Protein AF-A0A933NJI8-F1 (afdb_monomer_lite)

Radius of gyration: 29.45 Å; chains: 1; bounding box: 52×20×76 Å

Secondary structure (DSSP, 8-state):
-HHHHHHHHHHSTTPPPP--SSHHHHHHHHHHHHHHHHHHHHHHHHHHHHHHHHHHHHHHHHHHHHHHHHHHHHHHHHTTT--HHHHHHHHT--HHHHHHHHT-

pLDDT: mean 82.87, std 8.23, range [60.88, 93.69]

Foldseek 3Di:
DVCCVPPVCVLDPPDDDDDDPDDVVVVVVCVPVVVVSVVVVVVVVVVVVVVVCVVVVVVVVVVVVLVVVLLVQLLVCVVVVHDLVVSCVVSVNDSVSSVVSVVD

Sequence (104 aa):
MWFARTFLPGRAPGQTFPEFTDLQEVDAMLSETVIEWTKKWKEEGISEGRAEGLAEGRAEGDAQGREEERRLFAQRLLTRDMSVAEVAELTGLPVAVVEALRSR

Structure (mmCIF, N/CA/C/O backbone):
data_AF-A0A933NJI8-F1
#
_entry.id   AF-A0A933NJI8-F1
#
loop_
_atom_site.group_PDB
_atom_site.id
_atom_site.type_symbol
_atom_site.label_atom_id
_atom_site.label_alt_id
_atom_site.label_comp_id
_atom_site.label_asym_id
_atom_site.label_entity_id
_atom_site.label_seq_id
_atom_site.pdbx_PDB_ins_code
_atom_site.Cartn_x
_atom_site.Cartn_y
_atom_site.Cartn_z
_atom_site.occupancy
_atom_site.B_iso_or_equiv
_atom_site.auth_seq_id
_atom_site.auth_comp_id
_atom_site.auth_asym_id
_atom_site.auth_atom_id
_atom_site.pdbx_PDB_model_num
ATOM 1 N N . MET A 1 1 ? 23.159 -12.150 -36.854 1.00 62.62 1 MET A N 1
ATOM 2 C CA . MET A 1 1 ? 22.007 -11.315 -37.265 1.00 62.62 1 MET A CA 1
ATOM 3 C C . MET A 1 1 ? 20.671 -11.649 -36.580 1.00 62.62 1 MET A C 1
ATOM 5 O O . MET A 1 1 ? 19.782 -10.814 -36.638 1.00 62.62 1 MET A O 1
ATOM 9 N N . TRP A 1 2 ? 20.497 -12.791 -35.887 1.00 69.62 2 TRP A N 1
ATOM 10 C CA . TRP A 1 2 ? 19.252 -13.080 -35.139 1.00 69.62 2 TRP A CA 1
ATOM 11 C C . TRP A 1 2 ? 19.011 -12.116 -33.963 1.00 69.62 2 TRP A C 1
ATOM 13 O O . TRP A 1 2 ? 17.922 -11.573 -33.838 1.00 69.62 2 TRP A O 1
ATOM 23 N N . PHE A 1 3 ? 20.051 -11.841 -33.165 1.00 70.19 3 PHE A N 1
ATOM 24 C CA . PHE A 1 3 ? 19.965 -11.050 -31.930 1.00 70.19 3 PHE A CA 1
ATOM 25 C C . PHE A 1 3 ? 19.334 -9.663 -32.124 1.00 70.19 3 PHE A C 1
ATOM 27 O O . PHE A 1 3 ? 18.413 -9.311 -31.400 1.00 70.19 3 PHE A O 1
ATOM 34 N N . ALA A 1 4 ? 19.754 -8.896 -33.135 1.00 70.44 4 ALA A N 1
ATOM 35 C CA . ALA A 1 4 ? 19.188 -7.568 -33.385 1.00 70.44 4 ALA A CA 1
ATOM 36 C C . ALA A 1 4 ? 17.687 -7.625 -33.731 1.00 70.44 4 ALA A C 1
ATOM 38 O O . ALA A 1 4 ? 16.912 -6.790 -33.275 1.00 70.44 4 ALA A O 1
ATOM 39 N N . ARG A 1 5 ? 17.263 -8.647 -3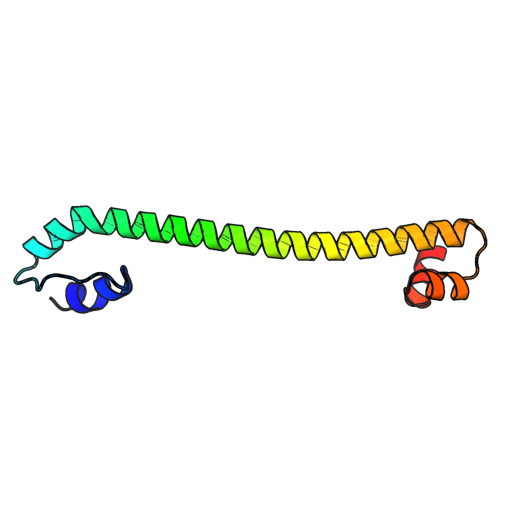4.487 1.00 69.44 5 ARG A N 1
ATOM 40 C CA . ARG A 1 5 ? 15.873 -8.807 -34.942 1.00 69.44 5 ARG A CA 1
ATOM 41 C C . ARG A 1 5 ? 14.934 -9.335 -33.857 1.00 69.44 5 ARG A C 1
ATOM 43 O O . ARG A 1 5 ? 13.737 -9.094 -33.944 1.00 69.44 5 ARG A O 1
ATOM 50 N N . THR A 1 6 ? 15.440 -10.053 -32.856 1.00 71.62 6 THR A N 1
ATOM 51 C CA . THR A 1 6 ? 14.598 -10.668 -31.814 1.00 71.62 6 THR A CA 1
ATOM 52 C C . THR A 1 6 ? 14.706 -10.000 -30.454 1.00 71.62 6 THR A C 1
ATOM 54 O O . THR A 1 6 ? 13.714 -9.916 -29.738 1.00 71.62 6 THR A O 1
ATOM 57 N N . PHE A 1 7 ? 15.884 -9.508 -30.082 1.00 74.31 7 PHE A N 1
ATOM 58 C CA . PHE A 1 7 ? 16.136 -8.991 -28.743 1.00 74.31 7 PHE A CA 1
ATOM 59 C C . PHE A 1 7 ? 15.843 -7.493 -28.608 1.00 74.31 7 PHE A C 1
ATOM 61 O O . PHE A 1 7 ? 15.303 -7.066 -27.588 1.00 74.31 7 PHE A O 1
ATOM 68 N N . LEU A 1 8 ? 16.156 -6.692 -29.634 1.00 76.50 8 LEU A N 1
ATOM 69 C CA . LEU A 1 8 ? 15.947 -5.238 -29.602 1.00 76.50 8 LEU A CA 1
ATOM 70 C C . LEU A 1 8 ? 14.466 -4.840 -29.545 1.00 76.50 8 LEU A C 1
ATOM 72 O O . LEU A 1 8 ? 14.131 -4.009 -28.698 1.00 76.50 8 LEU A O 1
ATOM 76 N N . PRO A 1 9 ? 13.551 -5.471 -30.310 1.00 75.88 9 PRO A N 1
ATOM 77 C CA . PRO A 1 9 ? 12.124 -5.170 -30.190 1.00 75.88 9 PRO A CA 1
ATOM 78 C C . PRO A 1 9 ? 11.560 -5.449 -28.792 1.00 75.88 9 PRO A C 1
ATOM 80 O O . PRO A 1 9 ? 10.649 -4.757 -28.349 1.00 75.88 9 PRO A O 1
ATOM 83 N N . GLY A 1 10 ? 12.127 -6.4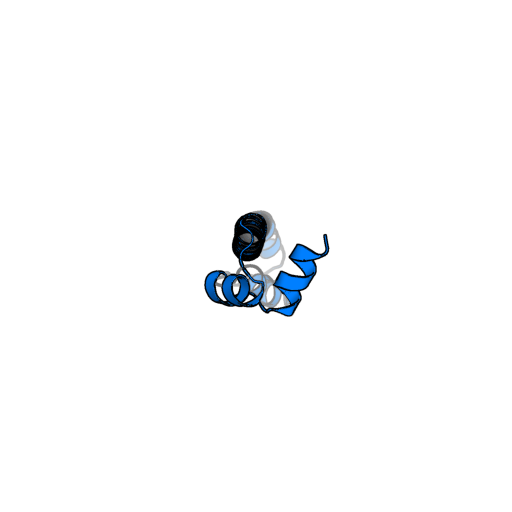24 -28.070 1.00 76.56 10 GLY A N 1
ATOM 84 C CA . GLY A 1 10 ? 11.747 -6.720 -26.687 1.00 76.56 10 GLY A CA 1
ATOM 85 C C . GLY A 1 10 ? 12.245 -5.692 -25.666 1.00 76.56 10 GLY A C 1
ATOM 86 O O . GLY A 1 10 ? 11.680 -5.592 -24.582 1.00 76.56 10 GLY A O 1
ATOM 87 N N . ARG A 1 11 ? 13.286 -4.917 -25.997 1.00 75.94 11 ARG A N 1
ATOM 88 C CA . ARG A 1 11 ? 13.867 -3.884 -25.121 1.00 75.94 11 ARG A CA 1
ATOM 89 C C . ARG A 1 11 ? 13.400 -2.469 -25.415 1.00 75.94 11 ARG A C 1
ATOM 91 O O . ARG A 1 11 ? 13.547 -1.605 -24.562 1.00 75.94 11 ARG A O 1
ATOM 98 N N . ALA A 1 12 ? 12.835 -2.215 -26.582 1.00 73.44 12 ALA A N 1
ATOM 99 C CA . ALA A 1 12 ? 12.167 -0.953 -26.866 1.00 73.44 12 ALA A CA 1
ATOM 100 C C . ALA A 1 12 ? 10.861 -1.231 -27.621 1.00 73.44 12 ALA A C 1
ATOM 102 O O . ALA A 1 12 ? 10.792 -1.060 -28.842 1.00 73.44 12 ALA A O 1
ATOM 103 N N . PRO A 1 13 ? 9.820 -1.693 -26.901 1.00 71.44 13 PRO A N 1
ATOM 104 C CA . PRO A 1 13 ? 8.516 -1.937 -27.498 1.00 71.44 13 PRO A CA 1
ATOM 105 C C . PRO A 1 13 ? 7.963 -0.641 -28.106 1.00 71.44 13 PRO A C 1
ATOM 107 O O . PRO A 1 13 ? 7.997 0.421 -27.485 1.00 71.44 13 PRO A O 1
ATOM 110 N N . GLY A 1 14 ? 7.474 -0.722 -29.345 1.00 73.75 14 GLY A N 1
ATOM 111 C CA . GLY A 1 14 ? 6.911 0.420 -30.074 1.00 73.75 14 GLY A CA 1
ATOM 112 C C . GLY A 1 14 ? 7.923 1.293 -30.827 1.00 73.75 14 GLY A C 1
ATOM 113 O O . GLY A 1 14 ? 7.501 2.217 -31.519 1.00 73.75 14 GLY A O 1
ATOM 114 N N . GLN A 1 15 ? 9.229 1.008 -30.756 1.00 72.94 15 GLN A N 1
ATOM 115 C CA . GLN A 1 15 ? 10.198 1.618 -31.672 1.00 72.94 15 GLN A CA 1
ATOM 116 C C . GLN A 1 15 ? 10.299 0.848 -32.993 1.00 72.94 15 GLN A C 1
ATOM 118 O O . GLN A 1 15 ? 10.217 -0.379 -33.038 1.00 72.94 15 GLN A O 1
ATOM 123 N N . THR A 1 16 ? 10.488 1.598 -34.082 1.00 69.31 16 THR A N 1
ATOM 124 C CA . THR A 1 16 ? 10.758 1.044 -35.413 1.00 69.31 16 THR A CA 1
ATOM 125 C C . THR A 1 16 ? 12.263 0.977 -35.616 1.00 69.31 16 THR A C 1
ATOM 127 O O . THR A 1 16 ? 12.947 1.987 -35.470 1.00 69.31 16 THR A O 1
ATOM 130 N N . PHE A 1 17 ? 12.768 -0.204 -35.961 1.00 71.00 17 PHE A N 1
ATOM 131 C CA . PHE A 1 17 ? 14.188 -0.427 -36.205 1.00 71.00 17 PHE A CA 1
ATOM 132 C C . PHE A 1 17 ? 14.456 -0.504 -37.710 1.00 71.00 17 PHE A C 1
ATOM 134 O O . PHE A 1 17 ? 13.691 -1.175 -38.411 1.00 71.00 17 PHE A O 1
ATOM 141 N N . PRO A 1 18 ? 15.515 0.148 -38.218 1.00 71.94 18 PRO A N 1
ATOM 142 C CA . PRO A 1 18 ? 15.929 -0.023 -39.605 1.00 71.94 18 PRO A CA 1
ATOM 143 C C . PRO A 1 18 ? 16.386 -1.468 -39.868 1.00 71.94 18 PRO A C 1
ATOM 145 O O . PRO A 1 18 ? 16.804 -2.185 -38.955 1.00 71.94 18 PRO A O 1
ATOM 148 N N . GLU A 1 19 ? 16.288 -1.927 -41.119 1.00 73.69 19 GLU A N 1
ATOM 149 C CA . GLU A 1 19 ? 16.867 -3.217 -41.496 1.00 73.69 19 GLU A CA 1
ATOM 150 C C . GLU A 1 19 ? 18.391 -3.109 -41.546 1.00 73.69 19 GLU A C 1
ATOM 152 O O . GLU A 1 19 ? 18.944 -2.427 -42.400 1.00 73.69 19 GLU A O 1
ATOM 157 N N . PHE A 1 20 ? 19.060 -3.822 -40.643 1.00 71.81 20 PHE A N 1
ATOM 158 C CA . PHE A 1 20 ? 20.519 -3.861 -40.596 1.00 71.81 20 PHE A CA 1
ATOM 159 C C . PHE A 1 20 ? 21.080 -4.872 -41.586 1.00 71.81 20 PHE A C 1
ATOM 161 O O . PHE A 1 20 ? 20.625 -6.026 -41.632 1.00 71.81 20 PHE A O 1
ATOM 168 N N . THR A 1 21 ? 22.115 -4.458 -42.311 1.00 71.50 21 THR A N 1
ATOM 169 C CA . THR A 1 21 ? 22.781 -5.319 -43.300 1.00 71.50 21 THR A CA 1
ATOM 170 C C . THR A 1 21 ? 24.018 -6.006 -42.708 1.00 71.50 21 THR A C 1
ATOM 172 O O . THR A 1 21 ? 24.338 -7.132 -43.096 1.00 71.50 21 THR A O 1
ATOM 175 N N . ASP A 1 22 ? 24.656 -5.406 -41.695 1.00 78.62 22 ASP A N 1
ATOM 176 C CA . ASP A 1 22 ? 25.815 -5.971 -40.994 1.00 78.62 22 ASP A CA 1
ATOM 177 C C . ASP A 1 22 ? 25.823 -5.695 -39.471 1.00 78.62 22 ASP A C 1
ATOM 179 O O . ASP A 1 22 ? 24.938 -5.042 -38.919 1.00 78.62 22 ASP A O 1
ATOM 183 N N . LEU A 1 23 ? 26.802 -6.279 -38.764 1.00 78.19 23 LEU A N 1
ATOM 184 C CA . LEU A 1 23 ? 26.960 -6.131 -37.310 1.00 78.19 23 LEU A CA 1
ATOM 185 C C . LEU A 1 23 ? 27.572 -4.790 -36.888 1.00 78.19 23 LEU A C 1
ATOM 187 O O . LEU A 1 23 ? 27.355 -4.383 -35.751 1.00 78.19 23 LEU A O 1
ATOM 191 N N . GLN A 1 24 ? 28.337 -4.133 -37.760 1.00 77.62 24 GLN A N 1
ATOM 192 C CA . GLN A 1 24 ? 28.978 -2.853 -37.450 1.00 77.62 24 GLN A CA 1
ATOM 193 C C . GLN A 1 24 ? 27.930 -1.738 -37.373 1.00 77.62 24 GLN A C 1
ATOM 195 O O . GLN A 1 24 ? 27.993 -0.894 -36.486 1.00 77.62 24 GLN A O 1
ATOM 200 N N . GLU A 1 25 ? 26.919 -1.791 -38.239 1.00 74.88 25 GLU A N 1
ATOM 201 C CA . GLU A 1 25 ? 25.772 -0.882 -38.236 1.00 74.88 25 GLU A CA 1
ATOM 202 C C . GLU A 1 25 ? 24.942 -1.011 -36.946 1.00 74.88 25 GLU A C 1
ATOM 204 O O . GLU A 1 25 ? 24.561 -0.014 -36.330 1.00 74.88 25 GLU A O 1
ATOM 209 N N . VAL A 1 26 ? 24.723 -2.249 -36.487 1.00 76.06 26 VAL A N 1
ATOM 210 C CA . VAL A 1 26 ? 24.049 -2.522 -35.209 1.00 76.06 26 VAL A CA 1
ATOM 211 C C . VAL A 1 26 ? 24.881 -2.003 -34.037 1.00 76.06 26 VAL A C 1
ATOM 213 O O . VAL A 1 26 ? 24.333 -1.349 -33.159 1.00 76.06 26 VAL A O 1
ATOM 216 N N . ASP A 1 27 ? 26.185 -2.274 -34.004 1.00 73.44 27 ASP A N 1
ATOM 217 C CA . ASP A 1 27 ? 27.068 -1.863 -32.904 1.00 73.44 27 ASP A CA 1
ATOM 218 C C . ASP A 1 27 ? 27.153 -0.333 -32.762 1.00 73.44 27 ASP A C 1
ATOM 220 O O . ASP A 1 27 ? 27.032 0.205 -31.655 1.00 73.44 27 ASP A O 1
ATOM 224 N N . ALA A 1 28 ? 27.252 0.376 -33.891 1.00 74.38 28 ALA A N 1
ATOM 225 C CA . ALA A 1 28 ? 27.232 1.834 -33.932 1.00 74.38 28 ALA A CA 1
ATOM 226 C C . ALA A 1 28 ? 25.904 2.399 -33.403 1.00 74.38 28 ALA A C 1
ATOM 228 O O . ALA A 1 28 ? 25.902 3.263 -32.528 1.00 74.38 28 ALA A O 1
ATOM 229 N N . MET A 1 29 ? 24.769 1.859 -33.860 1.00 76.81 29 MET A N 1
ATOM 230 C CA . MET A 1 29 ? 23.451 2.298 -33.393 1.00 76.81 29 MET A CA 1
ATOM 231 C C . MET A 1 29 ? 23.229 1.977 -31.903 1.00 76.81 29 MET A C 1
ATOM 233 O O . MET A 1 29 ? 22.675 2.793 -31.161 1.00 76.81 29 MET A O 1
ATOM 237 N N . LEU A 1 30 ? 23.636 0.791 -31.439 1.00 75.81 30 LEU A N 1
ATOM 238 C CA . LEU A 1 30 ? 23.432 0.357 -30.054 1.00 75.81 30 LEU A CA 1
ATOM 239 C C . LEU A 1 30 ? 24.291 1.135 -29.060 1.00 75.81 30 LEU A C 1
ATOM 241 O O . LEU A 1 30 ? 23.835 1.367 -27.939 1.00 75.81 30 LEU A O 1
ATOM 245 N N . SER A 1 31 ? 25.489 1.557 -29.465 1.00 75.06 31 SER A N 1
ATOM 246 C CA . SER A 1 31 ? 26.368 2.387 -28.636 1.00 75.06 31 SER A CA 1
ATOM 247 C C . SER A 1 31 ? 25.687 3.684 -28.193 1.00 75.06 31 SER A C 1
ATOM 249 O O . SER A 1 31 ? 25.896 4.137 -27.069 1.00 75.06 31 SER A O 1
ATOM 251 N N . GLU A 1 32 ? 24.818 4.238 -29.038 1.00 69.19 32 GLU A N 1
ATOM 252 C CA . GLU A 1 32 ? 24.060 5.453 -28.735 1.00 69.19 32 GLU A CA 1
ATOM 253 C C . GLU A 1 32 ? 22.705 5.147 -28.069 1.00 69.19 32 GLU A C 1
ATOM 255 O O . GLU A 1 32 ? 22.334 5.786 -27.086 1.00 69.19 32 GLU A O 1
ATOM 260 N N . THR A 1 33 ? 21.976 4.125 -28.530 1.00 72.81 33 THR A N 1
ATOM 261 C CA . THR A 1 33 ? 20.558 3.914 -28.154 1.00 72.81 33 THR A CA 1
ATOM 262 C C . THR A 1 33 ? 20.324 2.985 -26.957 1.00 72.81 33 THR A C 1
ATOM 264 O O . THR A 1 33 ? 19.356 3.159 -26.211 1.00 72.81 33 THR A O 1
ATOM 267 N N . VAL A 1 34 ? 21.207 2.013 -26.694 1.00 76.44 34 VAL A N 1
ATOM 268 C CA . VAL A 1 34 ? 21.017 1.046 -25.588 1.00 76.44 34 VAL A CA 1
ATOM 269 C C . VAL A 1 34 ? 21.110 1.718 -24.224 1.00 76.44 34 VAL A C 1
ATOM 271 O O . VAL A 1 34 ? 20.414 1.318 -23.283 1.00 76.44 34 VAL A O 1
ATOM 274 N N . ILE A 1 35 ? 21.951 2.746 -24.108 1.00 75.06 35 ILE A N 1
ATOM 275 C CA . ILE A 1 35 ? 22.105 3.533 -22.883 1.00 75.06 35 ILE A CA 1
ATOM 276 C C . ILE A 1 35 ? 20.790 4.249 -22.558 1.00 75.06 35 ILE A C 1
ATOM 278 O O . ILE A 1 35 ? 20.337 4.210 -21.412 1.00 75.06 35 ILE A O 1
ATOM 282 N N . GLU A 1 36 ? 20.142 4.839 -23.563 1.00 79.94 36 GLU A N 1
ATOM 283 C CA . GLU A 1 36 ? 18.873 5.546 -23.396 1.00 79.94 36 GLU A CA 1
ATOM 284 C C . GLU A 1 36 ? 17.737 4.607 -22.998 1.00 79.94 36 GLU A C 1
ATOM 286 O O . GLU A 1 36 ? 17.023 4.895 -22.037 1.00 79.94 36 GLU A O 1
ATOM 291 N N . TRP A 1 37 ? 17.593 3.454 -23.661 1.00 79.62 37 TRP A N 1
ATOM 292 C CA . TRP A 1 37 ? 16.570 2.479 -23.274 1.00 79.62 37 TRP A CA 1
ATOM 293 C C . TRP A 1 37 ? 16.806 1.955 -21.862 1.00 79.62 37 TRP A C 1
ATOM 295 O O . TRP A 1 37 ? 15.879 1.914 -21.061 1.00 79.62 37 TRP A O 1
ATOM 305 N N . THR A 1 38 ? 18.048 1.615 -21.515 1.00 81.06 38 THR A N 1
ATOM 306 C CA . THR A 1 38 ? 18.375 1.128 -20.166 1.00 81.06 38 THR A CA 1
ATOM 307 C C . THR A 1 38 ? 18.041 2.175 -19.106 1.00 81.06 38 THR A C 1
ATOM 309 O O . THR A 1 38 ? 17.496 1.843 -18.052 1.00 81.06 38 THR A O 1
ATOM 312 N N . LYS A 1 39 ? 18.333 3.450 -19.386 1.00 84.25 39 LYS A N 1
ATOM 313 C CA . LYS A 1 39 ? 17.978 4.563 -18.507 1.00 84.25 39 LYS A CA 1
ATOM 314 C C . LYS A 1 39 ? 16.463 4.704 -18.372 1.00 84.25 39 LYS A C 1
ATOM 316 O O . LYS A 1 39 ? 15.974 4.754 -17.248 1.00 84.25 39 LYS A O 1
ATOM 321 N N . LYS A 1 40 ? 15.735 4.694 -19.490 1.00 83.38 40 LYS A N 1
ATOM 322 C CA . LYS A 1 40 ? 14.276 4.825 -19.521 1.00 83.38 40 LYS A CA 1
ATOM 323 C C . LYS A 1 40 ? 13.582 3.703 -18.750 1.00 83.38 40 LYS A C 1
ATOM 325 O O . LYS A 1 40 ? 12.785 3.988 -17.870 1.00 83.38 40 LYS A O 1
ATOM 330 N N . TRP A 1 41 ? 13.957 2.448 -18.989 1.00 82.12 41 TRP A N 1
ATOM 331 C CA . TRP A 1 41 ? 13.400 1.298 -18.267 1.00 82.12 41 TRP A CA 1
ATOM 332 C C . TRP A 1 41 ? 13.686 1.354 -16.768 1.00 82.12 41 TRP A C 1
ATOM 334 O O . TRP A 1 41 ? 12.843 0.998 -15.950 1.00 82.12 41 TRP A O 1
ATOM 344 N N . LYS A 1 42 ? 14.884 1.806 -16.387 1.00 85.75 42 LYS A N 1
ATOM 345 C CA . LYS A 1 42 ? 15.233 1.987 -14.978 1.00 85.75 42 LYS A CA 1
ATOM 346 C C . LYS A 1 42 ? 14.402 3.096 -14.334 1.00 85.75 42 LYS A C 1
ATOM 348 O O . LYS A 1 42 ? 13.978 2.941 -13.194 1.00 85.75 42 LYS A O 1
ATOM 353 N N . GLU A 1 43 ? 14.191 4.206 -15.033 1.00 86.75 43 GLU A N 1
ATOM 354 C CA . GLU A 1 43 ? 13.351 5.310 -14.560 1.00 86.75 43 GLU A CA 1
ATOM 355 C C . GLU A 1 43 ? 11.882 4.889 -14.435 1.00 86.75 43 GLU A C 1
ATOM 357 O O . GLU A 1 43 ? 11.283 5.135 -13.389 1.00 86.75 43 GLU A O 1
ATOM 362 N N . GLU A 1 44 ? 11.339 4.197 -15.439 1.00 85.31 44 GLU A N 1
ATOM 363 C CA . GLU A 1 44 ? 9.981 3.640 -15.426 1.00 85.31 44 GLU A CA 1
ATOM 364 C C . GLU A 1 44 ? 9.806 2.659 -14.262 1.00 85.31 44 GLU A C 1
ATOM 366 O O . GLU A 1 44 ? 8.943 2.879 -13.417 1.00 85.31 44 GLU A O 1
ATOM 371 N N . GLY A 1 45 ? 10.697 1.673 -14.111 1.00 86.38 45 GLY A N 1
ATOM 372 C CA . GLY A 1 45 ? 10.613 0.701 -13.017 1.00 86.38 45 GLY A CA 1
ATOM 373 C C . GLY A 1 45 ? 10.762 1.320 -11.619 1.00 86.38 45 GLY A C 1
ATOM 374 O O . GLY A 1 45 ? 10.090 0.902 -10.678 1.00 86.38 45 GLY A O 1
ATOM 375 N N . ILE A 1 46 ? 11.600 2.353 -11.456 1.00 88.38 46 ILE A N 1
ATOM 376 C CA . ILE A 1 46 ? 11.678 3.104 -10.189 1.00 88.38 46 ILE A CA 1
ATOM 377 C C . ILE A 1 46 ? 10.384 3.887 -9.941 1.00 88.38 46 ILE A C 1
ATOM 379 O O . ILE A 1 46 ? 9.930 3.961 -8.797 1.00 88.38 46 ILE A O 1
ATOM 383 N N . SER A 1 47 ? 9.811 4.505 -10.975 1.00 88.25 47 SER A N 1
ATOM 384 C CA . SER A 1 47 ? 8.579 5.284 -10.849 1.00 88.25 47 SER A CA 1
ATOM 385 C C . SER A 1 47 ? 7.394 4.393 -10.500 1.00 88.25 47 SER A C 1
ATOM 387 O O . SER A 1 47 ? 6.645 4.730 -9.585 1.00 88.25 47 SER A O 1
ATOM 389 N N . GLU A 1 48 ? 7.248 3.259 -11.185 1.00 86.38 48 GLU A N 1
ATOM 390 C CA . GLU A 1 48 ? 6.201 2.269 -10.926 1.00 86.38 48 GLU A CA 1
ATOM 391 C C . GLU A 1 48 ? 6.332 1.720 -9.507 1.00 86.38 48 GLU A C 1
ATOM 393 O O . GLU A 1 48 ? 5.405 1.862 -8.714 1.00 86.38 48 GLU A O 1
ATOM 398 N N . GLY A 1 49 ? 7.523 1.247 -9.119 1.00 85.69 49 GLY A N 1
ATOM 399 C CA . GLY A 1 49 ? 7.745 0.718 -7.772 1.00 85.69 49 GLY A CA 1
ATOM 400 C C . GLY A 1 49 ? 7.513 1.748 -6.658 1.00 85.69 49 GLY A C 1
ATOM 401 O O . GLY A 1 49 ? 7.024 1.408 -5.582 1.00 85.69 49 GLY A O 1
ATOM 402 N N . ARG A 1 50 ? 7.814 3.034 -6.895 1.00 87.88 50 ARG A N 1
ATOM 403 C CA . ARG A 1 50 ? 7.469 4.108 -5.945 1.00 87.88 50 ARG A CA 1
ATOM 404 C C . ARG A 1 50 ? 5.972 4.375 -5.891 1.00 87.88 50 ARG A C 1
ATOM 406 O O . ARG A 1 50 ? 5.459 4.627 -4.804 1.00 87.88 50 ARG A O 1
ATOM 413 N N . ALA A 1 51 ? 5.292 4.381 -7.033 1.00 86.56 51 ALA A N 1
ATOM 414 C CA . ALA A 1 51 ? 3.857 4.619 -7.092 1.00 86.56 51 ALA A CA 1
ATOM 415 C C . ALA A 1 51 ? 3.086 3.498 -6.382 1.00 86.56 51 ALA A C 1
ATOM 417 O O . ALA A 1 51 ? 2.234 3.793 -5.546 1.00 86.56 51 ALA A O 1
ATOM 418 N N . GLU A 1 52 ? 3.444 2.241 -6.651 1.00 84.75 52 GLU A N 1
ATOM 419 C CA . GLU A 1 52 ? 2.884 1.064 -5.983 1.00 84.75 52 GLU A CA 1
ATOM 420 C C . GLU A 1 52 ? 3.158 1.104 -4.478 1.00 84.75 52 GLU A C 1
ATOM 422 O O . GLU A 1 52 ? 2.217 1.097 -3.688 1.00 84.75 52 GLU A O 1
ATOM 427 N N . GLY A 1 53 ? 4.417 1.294 -4.066 1.00 85.69 53 GLY A N 1
ATOM 428 C CA . GLY A 1 53 ? 4.767 1.348 -2.644 1.00 85.69 53 GLY A CA 1
ATOM 429 C C . GLY A 1 53 ? 4.091 2.495 -1.878 1.00 85.69 53 GLY A C 1
ATOM 430 O O . GLY A 1 53 ? 3.728 2.339 -0.713 1.00 85.69 53 GLY A O 1
ATOM 431 N N . LEU A 1 54 ? 3.872 3.652 -2.515 1.00 86.56 54 LEU A N 1
ATOM 432 C CA . LEU A 1 54 ? 3.118 4.757 -1.912 1.00 86.56 54 LEU A CA 1
ATOM 433 C C . LEU A 1 54 ? 1.620 4.457 -1.809 1.00 86.56 54 LEU A C 1
ATOM 435 O O . LEU A 1 54 ? 0.987 4.879 -0.840 1.00 86.56 54 LEU A O 1
ATOM 439 N N . ALA A 1 55 ? 1.045 3.782 -2.804 1.00 85.06 55 ALA A N 1
ATOM 440 C CA . ALA A 1 55 ? -0.362 3.404 -2.797 1.00 85.06 55 ALA A CA 1
ATOM 441 C C . ALA A 1 55 ? -0.640 2.340 -1.727 1.00 85.06 55 ALA A C 1
ATOM 443 O O . ALA A 1 55 ? -1.550 2.521 -0.917 1.00 85.06 55 ALA A O 1
ATOM 444 N N . GLU A 1 56 ? 0.181 1.290 -1.678 1.00 82.75 56 GLU A N 1
ATOM 445 C CA . GLU A 1 56 ? 0.110 0.235 -0.663 1.00 82.75 56 GLU A CA 1
ATOM 446 C C . GLU A 1 56 ? 0.334 0.809 0.737 1.00 82.75 56 GLU A C 1
ATOM 448 O O . GLU A 1 56 ? -0.526 0.665 1.604 1.00 82.75 56 GLU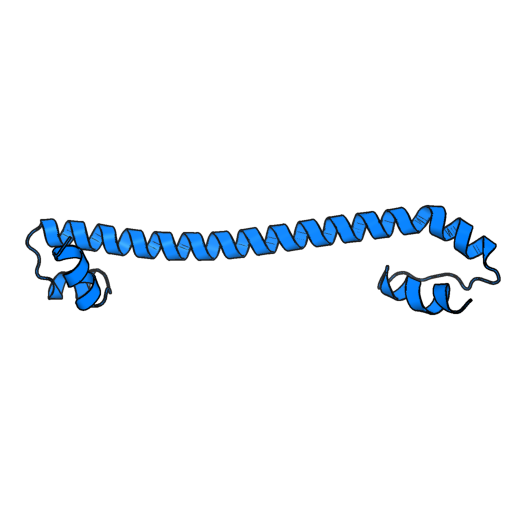 A O 1
ATOM 453 N N . GLY A 1 57 ? 1.413 1.572 0.938 1.00 83.69 57 GLY A N 1
ATOM 454 C CA . GLY A 1 57 ? 1.720 2.169 2.238 1.00 83.69 57 GLY A CA 1
ATOM 455 C C . GLY A 1 57 ? 0.643 3.141 2.732 1.00 83.69 57 GLY A C 1
ATOM 456 O O . GLY A 1 57 ? 0.354 3.191 3.928 1.00 83.69 57 GLY A O 1
ATOM 457 N N . ARG A 1 58 ? -0.005 3.891 1.829 1.00 84.94 58 ARG A N 1
ATOM 458 C CA . ARG A 1 58 ? -1.142 4.751 2.192 1.00 84.94 58 ARG A CA 1
ATOM 459 C C . ARG A 1 58 ? -2.370 3.926 2.567 1.00 84.94 58 ARG A C 1
ATOM 461 O O . ARG A 1 58 ? -3.010 4.237 3.564 1.00 84.94 58 ARG A O 1
ATOM 468 N N . ALA A 1 59 ? -2.701 2.893 1.795 1.00 83.19 59 ALA A N 1
ATOM 469 C CA . ALA A 1 59 ? -3.852 2.043 2.079 1.00 83.19 59 ALA A CA 1
ATOM 470 C C . ALA A 1 59 ? -3.695 1.298 3.416 1.00 83.19 59 ALA A C 1
ATOM 472 O O . ALA A 1 59 ? -4.637 1.263 4.212 1.00 83.19 59 ALA A O 1
ATOM 473 N N . GLU A 1 60 ? -2.505 0.755 3.683 1.00 82.19 60 GLU A N 1
ATOM 474 C CA . GLU A 1 60 ? -2.172 0.110 4.954 1.00 82.19 60 GLU A CA 1
ATOM 475 C C . GLU A 1 60 ? -2.199 1.106 6.115 1.00 82.19 60 GLU A C 1
ATOM 477 O O . GLU A 1 60 ? -2.852 0.840 7.125 1.00 82.19 60 GLU A O 1
ATOM 482 N N . GLY A 1 61 ? -1.570 2.275 5.959 1.00 86.00 61 GLY A N 1
ATOM 483 C CA . GLY A 1 61 ? -1.563 3.320 6.984 1.00 86.00 61 GLY A CA 1
ATOM 484 C C . GLY A 1 61 ? -2.964 3.838 7.315 1.00 86.00 61 GLY A C 1
ATOM 485 O O . GLY A 1 61 ? -3.314 3.981 8.485 1.00 86.00 61 GLY A O 1
ATOM 486 N N . ASP A 1 62 ? -3.808 4.046 6.303 1.00 85.94 62 ASP A N 1
ATOM 487 C CA . ASP A 1 62 ? -5.197 4.469 6.488 1.00 85.94 62 ASP A CA 1
ATOM 488 C C . ASP A 1 62 ? -6.038 3.385 7.185 1.00 85.94 62 ASP A C 1
ATOM 490 O O . ASP A 1 62 ? -6.912 3.692 8.000 1.00 85.94 62 ASP A O 1
ATOM 494 N N . ALA A 1 63 ? -5.810 2.106 6.870 1.00 84.06 63 ALA A N 1
ATOM 495 C CA . ALA A 1 63 ? -6.498 0.996 7.524 1.00 84.06 63 ALA A CA 1
ATOM 496 C C . ALA A 1 63 ? -6.072 0.851 8.992 1.00 84.06 63 ALA A C 1
ATOM 498 O O . ALA A 1 63 ? -6.940 0.784 9.867 1.00 84.06 63 ALA A O 1
ATOM 499 N N . GLN A 1 64 ? -4.762 0.876 9.260 1.00 85.06 64 GLN A N 1
ATOM 500 C CA . GLN A 1 64 ? -4.202 0.82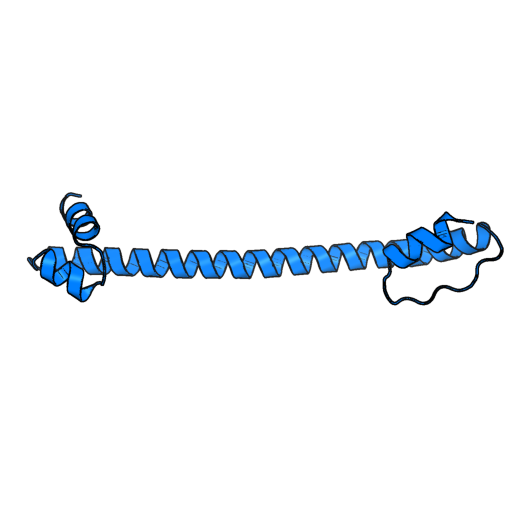6 10.611 1.00 85.06 64 GLN A CA 1
ATOM 501 C C . GLN A 1 64 ? -4.669 2.019 11.449 1.00 85.06 64 GLN A C 1
ATOM 503 O O . GLN A 1 64 ? -5.172 1.825 12.553 1.00 85.06 64 GLN A O 1
ATOM 508 N N . GLY A 1 65 ? -4.614 3.236 10.902 1.00 88.00 65 GLY A N 1
ATOM 509 C CA . GLY A 1 65 ? -5.051 4.447 11.597 1.00 88.00 65 GLY A CA 1
ATOM 510 C C . GLY A 1 65 ? -6.531 4.411 11.981 1.00 88.00 65 GLY A C 1
ATOM 511 O O . GLY A 1 65 ? -6.881 4.730 13.116 1.00 88.00 65 GLY A O 1
ATOM 512 N N . ARG A 1 66 ? -7.411 3.946 11.081 1.00 88.00 66 ARG A N 1
ATOM 513 C CA . ARG A 1 66 ? -8.840 3.772 11.400 1.00 88.00 66 ARG A CA 1
ATOM 514 C C . ARG A 1 66 ? -9.071 2.726 12.485 1.00 88.00 66 ARG A C 1
ATOM 516 O O . ARG A 1 66 ? -9.968 2.890 13.312 1.00 88.00 66 ARG A O 1
ATOM 523 N N . GLU A 1 67 ? -8.315 1.632 12.477 1.00 87.81 67 GLU A N 1
ATOM 524 C CA . GLU A 1 67 ? -8.440 0.603 13.507 1.00 87.81 67 GLU A CA 1
ATOM 525 C C . GLU A 1 67 ? -7.942 1.105 14.869 1.00 87.81 67 GLU A C 1
ATOM 527 O O . GLU A 1 67 ? -8.619 0.916 15.883 1.00 87.81 67 GLU A O 1
ATOM 532 N N . GLU A 1 68 ? -6.808 1.804 14.897 1.00 89.12 68 GLU A N 1
ATOM 533 C CA . GLU A 1 68 ? -6.279 2.444 16.102 1.00 89.12 68 GLU A CA 1
ATOM 534 C C . GLU A 1 68 ? -7.238 3.498 16.658 1.00 89.12 68 GLU A C 1
ATOM 536 O O . GLU A 1 68 ? -7.514 3.493 17.859 1.00 89.12 68 GLU A O 1
ATOM 541 N N . GLU A 1 69 ? -7.812 4.351 15.806 1.00 91.69 69 GLU A N 1
ATOM 542 C CA . GLU A 1 69 ? -8.792 5.359 16.214 1.00 91.69 69 GLU A CA 1
ATOM 543 C C . GLU A 1 69 ? -10.029 4.710 16.847 1.00 91.69 69 GLU A C 1
ATOM 545 O O . GLU A 1 69 ? -10.455 5.121 17.929 1.00 91.69 69 GLU A O 1
ATOM 550 N N . ARG A 1 70 ? -10.567 3.645 16.236 1.00 90.62 70 ARG A N 1
ATOM 551 C CA . ARG A 1 70 ? -11.701 2.888 16.794 1.00 90.62 70 ARG A CA 1
ATOM 552 C C . ARG A 1 70 ? -11.368 2.279 18.152 1.00 90.62 70 ARG A C 1
ATOM 554 O O . ARG A 1 70 ? -12.191 2.348 19.064 1.00 90.62 70 ARG A O 1
ATOM 561 N N . ARG A 1 71 ? -10.166 1.719 18.318 1.00 90.75 71 ARG A N 1
ATOM 562 C CA . ARG A 1 71 ? -9.709 1.147 19.598 1.00 90.75 71 ARG A CA 1
ATOM 563 C C . ARG A 1 71 ? -9.517 2.223 20.669 1.00 90.75 71 ARG A C 1
ATOM 565 O O . ARG A 1 71 ? -9.938 2.024 21.806 1.00 90.75 71 ARG A O 1
ATOM 572 N N . LEU A 1 72 ? -8.923 3.364 20.321 1.00 91.94 72 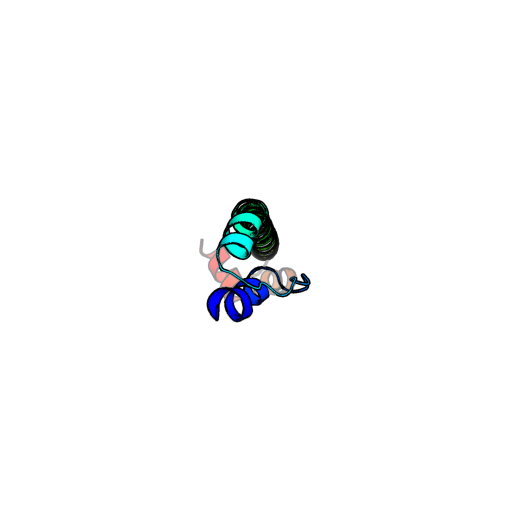LEU A N 1
ATOM 573 C CA . LEU A 1 72 ? -8.770 4.513 21.221 1.00 91.94 72 LEU A CA 1
ATOM 574 C C . LEU A 1 72 ? -10.130 5.081 21.631 1.00 91.94 72 LEU A C 1
ATOM 576 O O . LEU A 1 72 ? -10.344 5.410 22.799 1.00 91.94 72 LEU A O 1
ATOM 580 N N . PHE A 1 73 ? -11.065 5.173 20.686 1.00 92.94 73 PHE A N 1
ATOM 581 C CA . PHE A 1 73 ? -12.429 5.597 20.963 1.00 92.94 73 PHE A CA 1
ATOM 582 C C . PHE A 1 73 ? -13.129 4.616 21.912 1.00 92.94 73 PHE A C 1
ATOM 584 O O . PHE A 1 73 ? -13.654 5.052 22.935 1.00 92.94 73 PHE A O 1
ATOM 591 N N . ALA A 1 74 ? -13.027 3.304 21.667 1.00 92.31 74 ALA A N 1
ATOM 592 C CA . ALA A 1 74 ? -13.547 2.271 22.563 1.00 92.31 74 ALA A CA 1
ATOM 593 C C . ALA A 1 74 ? -12.986 2.385 23.990 1.00 92.31 74 ALA A C 1
ATOM 595 O O . ALA A 1 74 ? -13.752 2.381 24.951 1.00 92.31 74 ALA A O 1
ATOM 596 N N . GLN A 1 75 ? -11.670 2.573 24.147 1.00 91.19 75 GLN A N 1
ATOM 597 C CA . GLN A 1 75 ? -11.043 2.772 25.463 1.00 91.19 75 GLN A CA 1
ATOM 598 C C . GLN A 1 75 ? -11.588 4.010 26.187 1.00 91.19 75 GLN A C 1
ATOM 600 O O . GLN A 1 75 ? -11.895 3.957 27.380 1.00 91.19 75 GLN A O 1
ATOM 605 N N . ARG A 1 76 ? -11.757 5.131 25.472 1.00 92.06 76 ARG A N 1
ATOM 606 C CA . ARG A 1 76 ? -12.331 6.362 26.041 1.00 92.06 76 ARG A CA 1
ATOM 607 C C . ARG A 1 76 ? -13.777 6.175 26.496 1.00 92.06 76 ARG A C 1
ATOM 609 O O . ARG A 1 76 ? -14.171 6.796 27.480 1.00 92.06 76 ARG A O 1
ATOM 616 N N . LEU A 1 77 ? -14.562 5.362 25.789 1.00 93.06 77 LEU A N 1
ATOM 617 C CA . LEU A 1 77 ? -15.936 5.045 26.182 1.00 93.06 77 LEU A CA 1
ATOM 618 C C . LEU A 1 77 ? -15.968 4.114 27.401 1.00 93.06 77 LEU A C 1
ATOM 620 O O . LEU A 1 77 ? -16.702 4.389 28.343 1.00 93.06 77 LEU A O 1
ATOM 624 N N . LEU A 1 78 ? -15.112 3.088 27.439 1.00 91.44 78 LEU A N 1
ATOM 625 C CA . LEU A 1 78 ? -14.976 2.199 28.600 1.00 91.44 78 LEU A CA 1
ATOM 626 C C . LEU A 1 78 ? -14.537 2.955 29.865 1.00 91.44 78 LEU A C 1
ATOM 628 O O . LEU A 1 78 ? -15.010 2.657 30.955 1.00 91.44 78 LEU A O 1
ATOM 632 N N . THR A 1 79 ? -13.688 3.978 29.720 1.00 91.38 79 THR A N 1
ATOM 633 C CA . THR A 1 79 ? -13.262 4.848 30.837 1.00 91.38 79 THR A CA 1
ATOM 634 C C . THR A 1 79 ? -14.419 5.680 31.409 1.00 91.38 79 THR A C 1
ATOM 636 O O . THR A 1 79 ? -14.321 6.203 32.513 1.00 91.38 79 THR A O 1
ATOM 639 N N . ARG A 1 80 ? -15.526 5.823 30.670 1.00 92.06 80 ARG A N 1
ATOM 640 C CA . ARG A 1 80 ? -16.750 6.506 31.117 1.00 92.06 80 ARG A CA 1
ATOM 641 C C . ARG A 1 80 ? -17.777 5.550 31.737 1.00 92.06 80 ARG A C 1
ATOM 643 O O . ARG A 1 80 ? -18.959 5.878 31.744 1.00 92.06 80 ARG A O 1
ATOM 650 N N . ASP A 1 81 ? -17.341 4.376 32.197 1.00 89.94 81 ASP A N 1
ATOM 651 C CA . ASP A 1 81 ? -18.186 3.321 32.781 1.00 89.94 81 ASP A CA 1
ATOM 652 C C . ASP A 1 81 ? -19.284 2.790 31.838 1.00 89.94 81 ASP A C 1
ATOM 654 O O . ASP A 1 81 ? -20.279 2.208 32.269 1.00 89.94 81 ASP A O 1
ATOM 658 N N . MET A 1 82 ? -19.103 2.968 30.527 1.00 91.62 82 MET A N 1
ATOM 659 C CA . MET A 1 82 ? -20.028 2.476 29.508 1.00 91.62 82 MET A CA 1
ATOM 660 C C . MET A 1 82 ? -19.897 0.951 29.364 1.00 91.62 82 MET A C 1
ATOM 662 O O . MET A 1 82 ? -18.796 0.402 29.489 1.00 91.62 82 MET A O 1
ATOM 666 N N . SER A 1 83 ? -21.001 0.240 29.109 1.00 93.31 83 SER A N 1
ATOM 667 C CA . SER A 1 83 ? -20.953 -1.223 29.034 1.00 93.31 83 SER A CA 1
ATOM 668 C C . SER A 1 83 ? -20.234 -1.706 27.770 1.00 93.31 83 SER A C 1
ATOM 670 O O . SER A 1 83 ? -20.265 -1.067 26.721 1.00 93.31 83 SER A O 1
ATOM 672 N N . VAL A 1 84 ? -19.607 -2.883 27.843 1.00 92.31 84 VAL A N 1
ATOM 673 C CA . VAL A 1 84 ? -18.902 -3.498 26.702 1.00 92.31 84 VAL A CA 1
ATOM 674 C C . VAL A 1 84 ? -19.826 -3.650 25.485 1.00 92.31 84 VAL A C 1
ATOM 676 O O . VAL A 1 84 ? -19.386 -3.434 24.358 1.00 92.31 84 VAL A O 1
ATOM 679 N N . ALA A 1 85 ? -21.102 -3.983 25.708 1.00 92.62 85 ALA A N 1
ATOM 680 C CA . ALA A 1 85 ? -22.092 -4.129 24.644 1.00 92.62 85 ALA A CA 1
ATOM 681 C C . ALA A 1 85 ? -22.377 -2.793 23.937 1.00 92.62 85 ALA A C 1
ATOM 683 O O . ALA A 1 85 ? -22.319 -2.731 22.713 1.00 92.62 85 ALA A O 1
ATOM 684 N N . GLU A 1 86 ? -22.595 -1.712 24.692 1.00 92.62 86 GLU A N 1
ATOM 685 C CA . GLU A 1 86 ? -22.820 -0.370 24.129 1.00 92.62 86 GLU A CA 1
ATOM 686 C C . GLU A 1 86 ? -21.583 0.149 23.390 1.00 92.62 86 GLU A C 1
ATOM 688 O O . GLU A 1 86 ? -21.688 0.737 22.315 1.00 92.62 86 GLU A O 1
ATOM 693 N N . VAL A 1 87 ? -20.387 -0.103 23.930 1.00 93.69 87 VAL A N 1
ATOM 694 C CA . VAL A 1 87 ? -19.132 0.285 23.276 1.00 93.69 87 VAL A CA 1
ATOM 695 C C . VAL A 1 87 ? -18.925 -0.487 21.972 1.00 93.69 87 VAL A C 1
ATOM 697 O O . VAL A 1 87 ? -18.503 0.110 20.980 1.00 93.69 87 VAL A O 1
ATOM 700 N N . ALA A 1 88 ? -19.234 -1.785 21.940 1.00 93.56 88 ALA A N 1
ATOM 701 C CA . ALA A 1 88 ? -19.170 -2.592 20.723 1.00 93.56 88 ALA A CA 1
ATOM 702 C C . ALA A 1 88 ? -20.121 -2.058 19.639 1.00 93.56 88 ALA A C 1
ATOM 704 O O . ALA A 1 88 ? -19.702 -1.897 18.492 1.00 93.56 88 ALA A O 1
ATOM 705 N N . GLU A 1 89 ? -21.352 -1.688 20.006 1.00 92.62 89 GLU A N 1
ATOM 706 C CA . GLU A 1 89 ? -22.299 -1.076 19.065 1.00 92.62 89 GLU A CA 1
ATOM 707 C C . GLU A 1 89 ? -21.823 0.290 18.549 1.00 92.62 89 GLU A C 1
ATOM 709 O O . GLU A 1 89 ? -21.825 0.524 17.341 1.00 92.62 89 GLU A O 1
ATOM 714 N N . LEU A 1 90 ? -21.354 1.181 19.430 1.00 90.81 90 LEU A N 1
ATOM 715 C CA . LEU A 1 90 ? -20.938 2.541 19.053 1.00 90.81 90 LEU A CA 1
ATOM 716 C C . LEU A 1 90 ? -19.660 2.583 18.207 1.00 90.81 90 LEU A C 1
ATOM 718 O O . LEU A 1 90 ? -19.471 3.495 17.404 1.00 90.81 90 LEU A O 1
ATOM 722 N N . THR A 1 91 ? -18.758 1.625 18.410 1.00 90.69 91 THR A N 1
ATOM 723 C CA . THR A 1 91 ? -17.453 1.580 17.729 1.00 90.69 91 THR A CA 1
ATOM 724 C C . THR A 1 91 ? -17.454 0.650 16.517 1.00 90.69 91 THR A C 1
ATOM 726 O O . THR A 1 91 ? -16.518 0.688 15.713 1.00 90.69 91 THR A O 1
ATOM 729 N N . GLY A 1 92 ? -18.486 -0.193 16.384 1.00 91.19 92 GLY A N 1
ATOM 730 C CA . GLY A 1 92 ? -18.555 -1.265 15.392 1.00 91.19 92 GLY A CA 1
ATOM 731 C C . GLY A 1 92 ? -17.488 -2.347 15.590 1.00 91.19 92 GLY A C 1
ATOM 732 O O . GLY A 1 92 ? -17.196 -3.095 14.655 1.00 91.19 92 GLY A O 1
ATOM 733 N N . LEU A 1 93 ? -16.856 -2.405 16.768 1.00 91.94 93 LEU A N 1
ATOM 734 C CA . LEU A 1 93 ? -15.871 -3.427 17.108 1.00 91.94 93 LEU A CA 1
ATOM 735 C C . LEU A 1 93 ? -16.567 -4.677 17.666 1.00 91.94 93 LEU A C 1
ATOM 737 O O . LEU A 1 93 ? -17.562 -4.561 18.380 1.00 91.94 93 LEU A O 1
ATOM 741 N N . PRO A 1 94 ? -16.031 -5.884 17.415 1.00 93.00 94 PRO A N 1
ATOM 742 C CA . PRO A 1 94 ? -16.540 -7.096 18.042 1.00 93.00 94 PRO A CA 1
ATOM 743 C C . PRO A 1 94 ? -16.455 -7.013 19.569 1.00 93.00 94 PRO A C 1
ATOM 745 O O . PRO A 1 94 ? -15.449 -6.552 20.109 1.00 93.00 94 PRO A O 1
ATOM 748 N N . VAL A 1 95 ? -17.459 -7.555 20.263 1.00 92.19 95 VAL A N 1
ATOM 749 C CA . VAL A 1 95 ? -17.506 -7.604 21.738 1.00 92.19 95 VAL A CA 1
ATOM 750 C C . VAL A 1 95 ? -16.208 -8.176 22.316 1.00 92.19 95 VAL A C 1
ATOM 752 O O . VAL A 1 95 ? -15.616 -7.559 23.193 1.00 92.19 95 VAL A O 1
ATOM 755 N N . ALA A 1 96 ? -15.689 -9.271 21.748 1.00 91.56 96 ALA A N 1
ATOM 756 C CA . ALA A 1 96 ? -14.429 -9.885 22.176 1.00 91.56 96 ALA A CA 1
ATOM 757 C C . ALA A 1 96 ? -13.221 -8.923 22.115 1.00 91.56 96 ALA A C 1
ATOM 759 O O . ALA A 1 96 ? -12.340 -8.971 22.970 1.00 91.56 96 ALA A O 1
ATOM 760 N N . VAL A 1 97 ? -13.180 -8.025 21.122 1.00 89.50 97 VAL A N 1
ATOM 761 C CA . VAL A 1 97 ? -12.121 -7.009 20.999 1.00 89.50 97 VAL A CA 1
ATOM 762 C C . VAL A 1 97 ? -12.284 -5.945 22.081 1.00 89.50 97 VAL A C 1
ATOM 764 O O . VAL A 1 97 ? -11.304 -5.558 22.712 1.00 89.50 97 VAL A O 1
ATOM 767 N N . VAL A 1 98 ? -13.512 -5.492 22.332 1.00 91.94 98 VAL A N 1
ATOM 768 C CA . VAL A 1 98 ? -13.806 -4.501 23.379 1.00 91.94 98 VAL A CA 1
ATOM 769 C C . VAL A 1 98 ? -13.520 -5.064 24.778 1.00 91.94 98 VAL A C 1
ATOM 771 O O . VAL A 1 98 ? -12.949 -4.364 25.613 1.00 91.94 98 VAL A O 1
ATOM 774 N N . GLU A 1 99 ? -13.832 -6.336 25.034 1.00 89.88 99 GLU A N 1
ATOM 775 C CA . GLU A 1 99 ? -13.480 -7.023 26.285 1.00 89.88 99 GLU A CA 1
ATOM 776 C C . GLU A 1 99 ? -11.966 -7.105 26.483 1.00 89.88 99 GLU A C 1
ATOM 778 O O . GLU A 1 99 ? -11.469 -6.784 27.565 1.00 89.88 99 GLU A O 1
ATOM 783 N N . ALA A 1 100 ? -11.221 -7.454 25.429 1.00 89.69 100 ALA A N 1
ATOM 784 C CA . ALA A 1 100 ? -9.764 -7.475 25.477 1.00 89.69 100 ALA A CA 1
ATOM 785 C C . ALA A 1 100 ? -9.182 -6.088 25.809 1.00 89.69 100 ALA A C 1
ATOM 787 O O . ALA A 1 100 ? -8.240 -5.993 26.597 1.00 89.69 100 ALA A O 1
ATOM 788 N N . LEU A 1 101 ? -9.772 -5.010 25.276 1.00 86.94 101 LEU A N 1
ATOM 789 C CA . LEU A 1 101 ? -9.380 -3.628 25.585 1.00 86.94 101 LEU A CA 1
ATOM 790 C C . LEU A 1 101 ? -9.681 -3.219 27.032 1.00 86.94 101 LEU A C 1
ATOM 792 O O . LEU A 1 101 ? -8.961 -2.388 27.574 1.00 86.94 101 LEU A O 1
ATOM 796 N N . ARG A 1 102 ? -10.718 -3.790 27.656 1.00 82.19 102 ARG A N 1
ATOM 797 C CA . ARG A 1 102 ? -11.044 -3.569 29.074 1.00 82.19 102 ARG A CA 1
ATOM 798 C C . ARG A 1 102 ? -10.085 -4.303 30.016 1.00 82.19 102 ARG A C 1
ATOM 800 O O . ARG A 1 102 ? -9.856 -3.843 31.127 1.00 82.19 102 ARG A O 1
ATOM 807 N N . SER A 1 103 ? -9.574 -5.459 29.594 1.00 73.25 103 SER A N 1
ATOM 808 C CA . SER A 1 103 ? -8.684 -6.315 30.397 1.00 73.25 103 SER A CA 1
ATOM 809 C C . SER A 1 103 ? -7.211 -5.882 30.415 1.00 73.25 103 SER A C 1
ATOM 811 O O . SER A 1 103 ? -6.381 -6.593 30.982 1.00 73.25 103 SER A O 1
ATOM 813 N N . ARG A 1 104 ? -6.884 -4.756 29.772 1.00 60.88 104 ARG A N 1
ATOM 814 C CA . ARG A 1 104 ? -5.524 -4.241 29.595 1.00 60.88 104 ARG A CA 1
ATOM 815 C C . ARG A 1 104 ? -5.257 -3.062 30.519 1.00 60.88 104 ARG A C 1
ATOM 817 O O . ARG A 1 104 ? -4.109 -2.984 31.005 1.00 60.88 104 ARG A O 1
#

=== Feature glossary ===
The record interleaves many kinds of information about one protein. Here is each kind framed as the question it answers.

Q: What are the backbone torsion angles?
A: φ (phi) and ψ (psi) are the two rotatable backbone dihedrals per residue: φ is the C(i-1)–N–Cα–C torsion, ψ is the N–Cα–C–N(i+1) torsion, both in degrees on (−180°, 180°]. α-helical residues cluster near (−60°, −45°); β-strand residues near (−120°, +130°). A Ramachandran plot is simply a scatter of (φ, ψ) for every residue.

Q: What is the amino-acid chain?
A: This is the polypeptide sequence — one letter per residue, N-terminus first. Length ranges from a few dozen residues for small domains to over a thousand for large multi-domain proteins.

Q: How mobile is each atom in the crystal?
A: For experimental (PDB) structures, the B-factor (temperature factor) quantifies the positional spread of each atom in the crystal — a combination of thermal vibration and static disorder — in units of Å². High B-factors mark flexible loops or poorly resolved regions; low B-factors mark the rigid, well-ordered core.

Q: Are the domains correctly placed relative to each other?
A: Predicted Aligned Error (PAE) is an AlphaFold confidence matrix: entry (i, j) is the expected error in the position of residue j, in ångströms, when the prediction is superimposed on the true structure at residue i. Low PAE within a block of residues means that block is internally rigid and well-predicted; high PAE between two blocks means their relative placement is uncertain even if each block individually is confident.

Q: How confident is the AlphaFold model at each residue?
A: pLDDT is the predicted lDDT-Cα score: AlphaFold's confidence that the local environment of each residue (all inter-atomic distances within 15 Å) is correctly placed. It is a per-residue number between 0 and 100, with higher meaning more reliable.

Q: Wh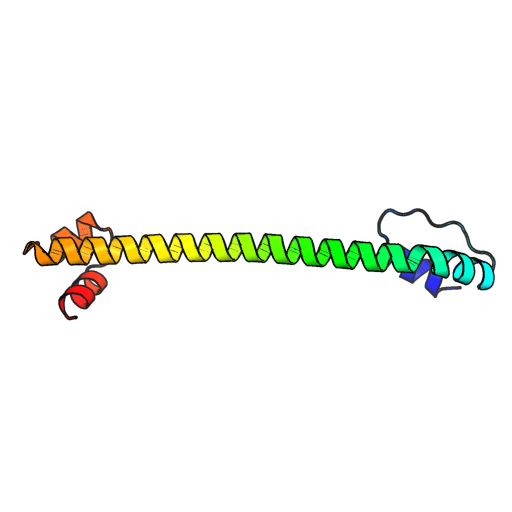at family and function is it annotated with?
A: Functional annotations link the protein to curated databases. InterPro entries identify conserved domains and families by matching the sequence against member-database signatures (Pfam, PROSITE, CDD, …). Gene Ontology (GO) terms describe molecular function, biological process, and cellular component in a controlled vocabulary. CATH places the structure in a hierarchical fold classification (Class/Architecture/Topology/Homologous-superfamily). The organism is the source species.

Q: How big and how compact is the whole molecule?
A: Three whole-structure scalars: the radius of gyration (RMS distance of Cα from centroid, in Å), the count of Cα–Cα contacts (pairs closer than 8 Å and separated by more than four residues in sequence — i.e. tertiary, not local, contacts), and the bounding-box dimensions. Together they distinguish compact globular folds from extended fibres or disordered chains.

Q: What known structures does this most resemble?
A: The Foldseek neighbor list gives the closest experimentally determined structures in the PDB, ranked by structural alignment. TM-score near 1 means near-identical fold; near 0.3 means only rough topology match. This is how one finds what a novel AlphaFold prediction most resembles in the solved-structure universe.

Q: Which residues are buried vs exposed?
A: SASA measures how much of the protein is reachable by solvent. It is computed by rolling a water-sized probe over the atomic surface and summing the exposed area (Å²). Per-residue SASA distinguishes core (buried, low SASA) from surface (exposed, high SASA) residues; total SASA is a whole-molecule size measure.

Q: Which residues are in helices, strands, or loops?
A: Eight-state secondary structure (DSSP): H is the canonical α-helix, G the tighter 3₁₀-helix, I the wider π-helix; E/B are β-structure, T and S are turns and bends, and '-' is everything else. DSSP derives these from the pattern of main-chain N–H···O=C hydrogen bonds, not from the sequence.

Q: Where is each backbone atom in 3D?
A: Structure coordinates are given as an mmCIF _atom_site loop: one row per atom with element, residue name, chain id, sequence number, and x/y/z position in Å. Only the four main-chain atoms per residue are included here; side chains are omitted to keep the record compact.

Q: What if only a Cα trace is available?
A: Three-state secondary structure (P-SEA) collapses the eight DSSP classes into helix (a), strand (b), and coil (c). P-SEA assigns these from Cα geometry alone — distances and angles — without requiring backbone oxygens, so it works on any Cα trace.

Q: What do the rendered images show?
A: The six renders are orthographic views along the three Cartesian axes in both directions. Representation (cartoon, sticks, or surface) and color scheme (sequence-rainbow or by-chain) vary across proteins so the training set covers all the common visualization conventions.

Q: What does the local fold look like, residue by residue?
A: Foldseek's 3Di representation compresses backbone geometry into a per-residue letter drawn from a learned twenty-state alphabet. It captures the tertiary interaction pattern around each residue — which residues are packed against it in space, regardless of where they are in sequence.

Q: What do the diagnostic plots show?
A: The contact map is a binary N×N matrix image: pixel (i, j) is dark where Cα_i and Cα_j are within 8 Å and |i−j|>4. Because the |i−j|>4 filter removes local helical contacts, off-diagonal stripes parallel to the main diagonal indicate parallel β-sheets; stripes perpendicular to it indicate antiparallel β-sheets. The Ramachandran plot scatters every residue's (φ, ψ) pair against the sterically allowed regions. The PAE heatmap renders the predicted-aligned-error matrix.